Protein AF-A0A9E0T972-F1 (afdb_monomer)

Solvent-accessible surface area (backbone atoms only — not comparable to full-atom values): 5268 Å² total; per-residue (Å²): 133,83,9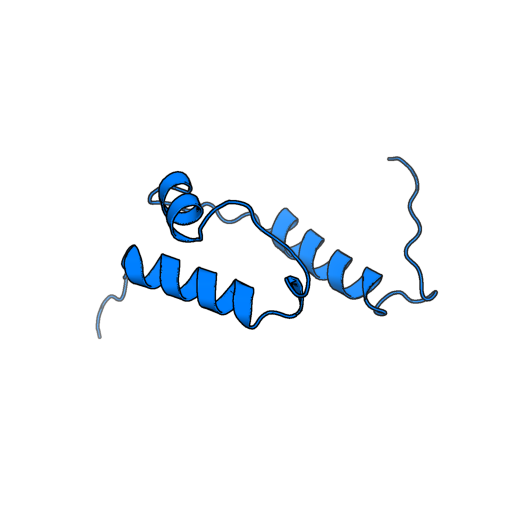0,84,78,78,86,73,71,52,73,66,55,50,26,54,51,48,48,48,45,55,74,69,38,75,91,38,67,91,67,84,70,99,68,56,49,60,57,52,60,68,71,52,60,94,70,76,85,84,57,65,68,61,54,55,49,52,53,54,49,52,45,28,76,73,62,65,23,96,80,70,55,84,86,87,77,93,129

Radius of gyration: 17.09 Å; Cα contacts (8 Å, |Δi|>4): 24; chains: 1; bounding box: 39×43×37 Å

Foldseek 3Di:
DDDPDDPDDDLVRQQVVVVVCCVPPPVNVPPDDPDGSSVVSVPCDPDHDDPVCVVVVVVVVVCCCVQVPPVSDDDDDDD

Nearest PDB structures (foldseek):
  3i4e-assembly1_D  TM=9.747E-01  e=3.361E-05  Burkholderia pseudomallei
  1igw-assembly1_B  TM=9.751E-01  e=6.897E-05  Escherichia coli

Mean predicted aligned error: 6.07 Å

Sequence (79 aa):
MSNSLNAQLSREQQIAALEKDWANNPRWKGVKRGYSAADVVRLRGSLQPEYTLAKRGAEKLWEKVNGGAKKGYVNAFGA

pLDDT: mean 90.13, std 15.27, range [34.59, 98.19]

Structure (mmCIF, N/CA/C/O backbone):
data_AF-A0A9E0T972-F1
#
_entry.id   AF-A0A9E0T972-F1
#
loop_
_atom_site.group_PDB
_atom_site.id
_atom_site.type_symbol
_atom_site.label_atom_id
_atom_site.label_alt_id
_atom_site.label_comp_id
_atom_site.label_asym_id
_atom_site.label_entity_id
_atom_site.label_seq_id
_atom_site.pdbx_PDB_ins_code
_atom_site.Cartn_x
_atom_site.Cartn_y
_atom_site.Cartn_z
_atom_site.occupancy
_atom_site.B_iso_or_equiv
_atom_site.a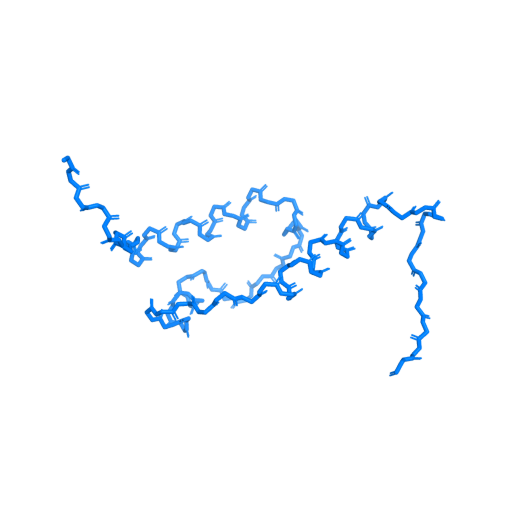uth_seq_id
_atom_site.auth_comp_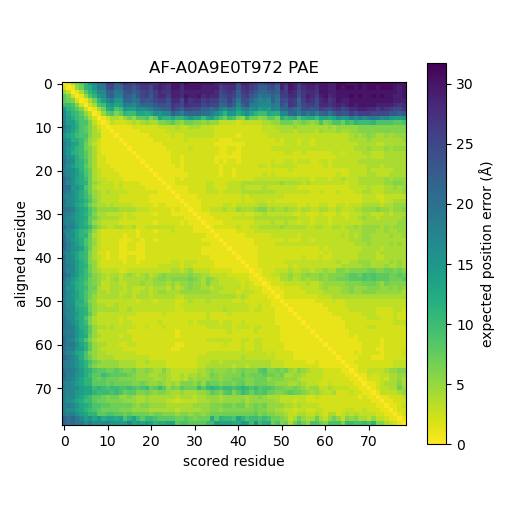id
_atom_site.auth_asym_id
_atom_site.auth_atom_id
_atom_site.pdbx_PDB_model_num
ATOM 1 N N . MET A 1 1 ? -4.627 31.360 16.366 1.00 34.59 1 MET A N 1
ATOM 2 C CA . MET A 1 1 ? -5.552 30.644 15.468 1.00 34.59 1 MET A CA 1
ATOM 3 C C . MET A 1 1 ? -5.306 29.156 15.665 1.00 34.59 1 MET A C 1
ATOM 5 O O . MET A 1 1 ? -4.152 28.757 15.669 1.00 34.59 1 MET A O 1
ATOM 9 N N . SER A 1 2 ? -6.379 28.441 16.007 1.00 35.75 2 SER A N 1
ATOM 10 C CA . SER A 1 2 ? -6.543 27.005 16.310 1.00 35.75 2 SER A CA 1
ATOM 11 C C . SER A 1 2 ? -5.328 26.064 16.215 1.00 35.75 2 SER A C 1
ATOM 13 O O . SER A 1 2 ? -4.831 25.755 15.136 1.00 35.75 2 SER A O 1
ATOM 15 N N . ASN A 1 3 ? -4.969 25.483 17.366 1.00 44.75 3 ASN A N 1
ATOM 16 C CA . ASN A 1 3 ? -4.251 24.210 17.469 1.00 44.75 3 ASN A CA 1
ATOM 17 C C . ASN A 1 3 ? -5.026 23.115 16.712 1.00 44.75 3 ASN A C 1
ATOM 19 O O . ASN A 1 3 ? -6.041 22.625 17.201 1.00 44.75 3 ASN A O 1
ATOM 23 N N . SER A 1 4 ? -4.540 22.723 15.535 1.00 41.97 4 SER A N 1
ATOM 24 C CA . SER A 1 4 ? -4.956 21.501 14.840 1.00 41.97 4 SER A CA 1
ATOM 25 C C . SER A 1 4 ? -3.911 20.416 15.104 1.00 41.97 4 SER A C 1
ATOM 27 O O . SER A 1 4 ? -3.046 20.139 14.277 1.00 41.97 4 SER A O 1
ATOM 29 N N . LEU A 1 5 ? -3.928 19.859 16.314 1.00 45.09 5 LEU A N 1
ATOM 30 C CA . LEU A 1 5 ? -3.137 18.682 16.670 1.00 45.09 5 LEU A CA 1
ATOM 31 C C . LEU A 1 5 ? -4.057 17.458 16.569 1.00 45.09 5 LEU A C 1
ATOM 33 O O . LEU A 1 5 ? -4.915 17.252 17.418 1.00 45.09 5 LEU A O 1
ATOM 37 N N . ASN A 1 6 ? -3.856 16.661 15.516 1.00 50.88 6 ASN A N 1
ATOM 38 C CA . ASN A 1 6 ? -4.333 15.281 15.362 1.00 50.88 6 ASN A CA 1
ATOM 39 C C . ASN A 1 6 ? -5.854 15.051 15.406 1.00 50.88 6 ASN A C 1
ATOM 41 O O . ASN A 1 6 ? -6.366 14.338 16.268 1.00 50.88 6 ASN A O 1
ATOM 45 N N . ALA A 1 7 ? -6.581 15.531 14.395 1.00 52.22 7 ALA A N 1
ATOM 46 C CA . ALA A 1 7 ? -7.854 14.904 14.043 1.00 52.22 7 ALA A CA 1
ATOM 47 C C . ALA A 1 7 ? -7.565 13.552 13.361 1.00 52.22 7 ALA A C 1
ATOM 49 O O . ALA A 1 7 ? -7.448 13.469 12.137 1.00 52.22 7 ALA A O 1
ATOM 50 N N . GLN A 1 8 ? -7.377 12.492 14.150 1.00 66.31 8 GLN A N 1
ATOM 51 C CA . GLN A 1 8 ? -7.317 11.131 13.617 1.00 66.31 8 GLN A CA 1
ATOM 52 C C . GLN A 1 8 ? -8.663 10.849 12.927 1.00 66.31 8 GLN A C 1
ATOM 54 O O . GLN A 1 8 ? -9.710 10.942 13.567 1.00 66.31 8 GLN A O 1
ATOM 59 N N . LEU A 1 9 ? -8.643 10.530 11.627 1.00 79.75 9 LEU A N 1
ATOM 60 C CA . LEU A 1 9 ? -9.841 10.123 10.880 1.00 79.75 9 LEU A CA 1
ATOM 61 C C . LEU A 1 9 ? -10.592 9.038 11.660 1.00 79.75 9 LEU A C 1
ATOM 63 O O . LEU A 1 9 ? -9.958 8.123 12.203 1.00 79.75 9 LEU A O 1
ATOM 67 N N . SER A 1 10 ? -11.924 9.116 11.681 1.00 90.88 10 SER A N 1
ATOM 68 C CA . SER A 1 10 ? -12.749 8.080 12.300 1.00 90.88 10 SER A CA 1
ATOM 69 C C . SER A 1 10 ? -12.471 6.726 11.647 1.00 90.88 10 SER A C 1
ATOM 71 O O . SER A 1 10 ? -12.015 6.639 10.503 1.00 90.88 10 SER A O 1
ATOM 73 N N . ARG A 1 11 ? -12.755 5.635 12.360 1.00 90.38 11 ARG A N 1
ATOM 74 C CA . ARG A 1 11 ? -12.526 4.285 11.833 1.00 90.38 11 ARG A CA 1
ATOM 75 C C . ARG A 1 11 ? -13.243 4.058 10.498 1.00 90.38 11 ARG A C 1
ATOM 77 O O . ARG A 1 11 ? -12.658 3.485 9.587 1.00 90.38 11 ARG A O 1
ATOM 84 N N . GLU A 1 12 ? -14.466 4.561 10.369 1.00 93.31 12 GLU A N 1
ATOM 85 C CA . GLU A 1 12 ? -15.254 4.515 9.132 1.00 93.31 12 GLU A CA 1
ATOM 86 C C . GLU A 1 12 ? -14.586 5.302 8.001 1.00 93.31 12 GLU A C 1
ATOM 88 O O . GLU A 1 12 ? -14.444 4.793 6.891 1.00 93.31 12 GLU A O 1
ATOM 93 N N . GLN A 1 13 ? -14.089 6.509 8.290 1.00 94.06 13 GLN A N 1
ATOM 94 C CA . GLN A 1 13 ? -13.365 7.321 7.312 1.00 94.06 13 GLN A CA 1
ATOM 95 C C . GLN A 1 13 ? -12.063 6.648 6.854 1.00 94.06 13 GLN A C 1
ATOM 97 O O . GLN A 1 13 ? -11.714 6.726 5.678 1.00 94.06 13 GLN A O 1
ATOM 102 N N . GLN A 1 14 ? -11.352 5.960 7.752 1.00 93.00 14 GLN A N 1
ATOM 103 C CA . GLN A 1 14 ? -10.148 5.199 7.403 1.00 93.00 14 GLN A CA 1
ATOM 104 C C . GLN A 1 14 ? -10.462 4.007 6.493 1.00 93.00 14 GLN A C 1
ATOM 106 O O . GLN A 1 14 ? -9.697 3.735 5.567 1.00 93.00 14 GLN A O 1
ATOM 111 N N . ILE A 1 15 ? -11.571 3.307 6.749 1.00 95.62 15 ILE A N 1
ATOM 112 C CA . ILE A 1 15 ? -12.039 2.194 5.913 1.00 95.62 15 ILE A CA 1
ATOM 113 C C . ILE A 1 15 ? -12.388 2.716 4.521 1.00 95.62 15 ILE A C 1
ATOM 115 O O . ILE A 1 15 ? -11.811 2.247 3.542 1.00 95.62 15 ILE A O 1
ATOM 119 N N . ALA A 1 16 ? -13.229 3.749 4.438 1.00 96.06 16 ALA A N 1
ATOM 120 C CA . ALA A 1 16 ? -13.633 4.348 3.169 1.00 96.06 16 ALA A CA 1
ATOM 121 C C . ALA A 1 16 ? -12.434 4.889 2.369 1.00 96.06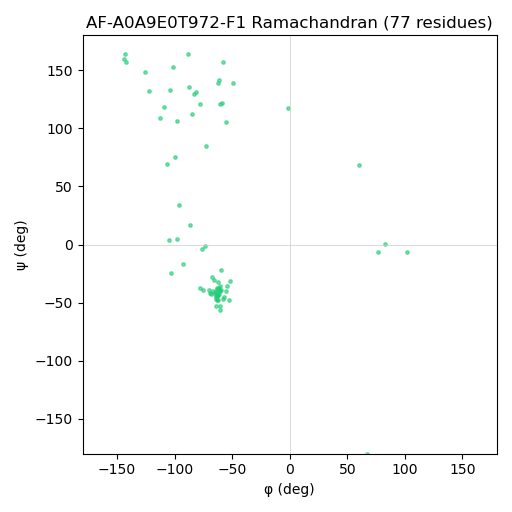 16 ALA A C 1
ATOM 123 O O . ALA A 1 16 ? -12.365 4.723 1.151 1.00 96.06 16 ALA A O 1
ATOM 124 N N . ALA A 1 17 ? -11.453 5.503 3.039 1.00 95.50 17 ALA A N 1
ATOM 125 C CA . ALA A 1 17 ? -10.226 5.964 2.395 1.00 95.50 17 ALA A CA 1
ATOM 126 C C . ALA A 1 17 ? -9.402 4.803 1.812 1.00 95.50 17 ALA A C 1
ATOM 128 O O . ALA A 1 17 ? -8.891 4.918 0.697 1.00 95.50 17 ALA A O 1
ATOM 129 N N . LEU A 1 18 ? -9.295 3.683 2.534 1.00 95.69 18 LEU A N 1
ATOM 130 C CA . LEU A 1 18 ? -8.566 2.498 2.079 1.00 95.69 18 LEU A CA 1
ATOM 131 C C . LEU A 1 18 ? -9.273 1.802 0.908 1.00 95.69 18 LEU A C 1
ATOM 133 O O . LEU A 1 18 ? -8.620 1.423 -0.062 1.00 95.69 18 LEU A O 1
ATOM 137 N N . GLU A 1 19 ? -10.599 1.684 0.957 1.00 96.50 19 GLU A N 1
ATOM 138 C CA . GLU A 1 19 ? -11.403 1.149 -0.150 1.00 96.50 19 GLU A CA 1
ATOM 139 C C . GLU A 1 19 ? -11.274 2.018 -1.400 1.00 96.50 19 GLU A C 1
ATOM 141 O O . GLU A 1 19 ? -11.065 1.506 -2.503 1.00 96.50 19 GLU A O 1
ATOM 146 N N . LYS A 1 20 ? -11.316 3.344 -1.224 1.00 96.69 20 LYS A N 1
ATOM 147 C CA . LYS A 1 20 ? -11.110 4.303 -2.309 1.00 96.69 20 LYS A CA 1
ATOM 148 C C . LYS A 1 20 ? -9.714 4.175 -2.923 1.00 96.69 20 LYS A C 1
ATOM 150 O O . LYS A 1 20 ? -9.605 4.234 -4.149 1.00 96.69 20 LYS A O 1
ATOM 155 N N . ASP A 1 21 ? -8.664 4.005 -2.119 1.00 96.88 21 ASP A N 1
ATOM 156 C CA . ASP A 1 21 ? -7.309 3.768 -2.635 1.00 96.88 21 ASP A CA 1
ATOM 157 C C . ASP A 1 21 ? -7.248 2.459 -3.431 1.00 96.88 21 ASP A C 1
ATOM 159 O O . ASP A 1 21 ? -6.790 2.454 -4.571 1.00 96.88 21 ASP A O 1
ATOM 163 N N . TRP A 1 22 ? -7.788 1.362 -2.899 1.00 97.25 22 TRP A N 1
ATOM 164 C CA . TRP A 1 22 ? -7.803 0.077 -3.603 1.00 97.25 22 TRP A CA 1
ATOM 165 C C . TRP A 1 22 ? -8.558 0.114 -4.932 1.00 97.25 22 TRP A C 1
ATOM 167 O O . TRP A 1 22 ? -8.128 -0.548 -5.876 1.00 97.25 22 TRP A O 1
ATOM 177 N N . ALA A 1 23 ? -9.649 0.877 -5.014 1.00 95.62 23 ALA A N 1
ATOM 178 C CA . ALA A 1 23 ? -10.458 0.992 -6.223 1.00 95.62 23 ALA A CA 1
ATOM 179 C C . ALA A 1 23 ? -9.807 1.865 -7.309 1.00 95.62 23 ALA A C 1
ATOM 181 O O . ALA A 1 23 ? -9.908 1.545 -8.492 1.00 95.62 23 ALA A O 1
ATOM 182 N N . ASN A 1 24 ? -9.151 2.964 -6.923 1.00 97.00 24 ASN A N 1
ATOM 183 C CA . ASN A 1 24 ? -8.697 3.984 -7.876 1.00 97.00 24 ASN A CA 1
ATOM 184 C C . ASN A 1 24 ? -7.200 3.918 -8.184 1.00 97.00 24 ASN A C 1
ATOM 186 O O . ASN A 1 24 ? -6.765 4.390 -9.234 1.00 97.00 24 ASN A O 1
ATOM 190 N N . ASN A 1 25 ? -6.393 3.372 -7.276 1.00 96.38 25 ASN A N 1
ATOM 191 C CA . ASN A 1 25 ? -4.951 3.375 -7.440 1.00 96.38 25 ASN A CA 1
ATOM 192 C C . ASN A 1 25 ? -4.527 2.278 -8.436 1.00 96.38 25 ASN A C 1
ATOM 194 O O . ASN A 1 25 ? -4.746 1.088 -8.173 1.00 96.38 25 ASN A O 1
ATOM 198 N N . PRO A 1 26 ? -3.857 2.628 -9.554 1.00 95.81 26 PRO A N 1
ATOM 199 C CA . PRO A 1 26 ? -3.407 1.648 -10.542 1.00 95.81 26 PRO A CA 1
ATOM 200 C C . PRO A 1 26 ? -2.452 0.606 -9.947 1.00 95.81 26 PRO A C 1
ATOM 202 O O . PRO A 1 26 ? -2.371 -0.506 -10.468 1.00 95.81 26 PRO A O 1
ATOM 205 N N . ARG A 1 27 ? -1.790 0.918 -8.821 1.00 96.69 27 ARG A N 1
ATOM 206 C CA . ARG A 1 27 ? -0.955 -0.014 -8.050 1.00 96.69 27 ARG A CA 1
ATOM 207 C C . ARG A 1 27 ? -1.669 -1.317 -7.693 1.00 96.69 27 ARG A C 1
ATOM 209 O O . ARG A 1 27 ? -1.009 -2.351 -7.564 1.00 96.69 27 ARG A O 1
ATOM 216 N N . TRP A 1 28 ? -2.986 -1.258 -7.499 1.00 97.44 28 TRP A N 1
ATOM 217 C CA . TRP A 1 28 ? -3.814 -2.376 -7.050 1.00 97.44 28 TRP A CA 1
ATOM 218 C C . TRP A 1 28 ? -4.665 -2.996 -8.162 1.00 97.44 28 TRP A C 1
ATOM 220 O O . TRP A 1 28 ? -5.435 -3.920 -7.893 1.00 97.44 28 TRP A O 1
ATOM 230 N N . LYS A 1 29 ? -4.517 -2.542 -9.413 1.00 96.44 29 LYS A N 1
ATOM 231 C CA . LYS A 1 29 ? -5.254 -3.090 -10.555 1.00 96.44 29 LYS A CA 1
ATOM 232 C C . LYS A 1 29 ? -4.969 -4.591 -10.700 1.00 96.44 29 LYS A C 1
ATOM 234 O O . LYS A 1 29 ? -3.824 -5.001 -10.855 1.00 96.44 29 LYS A O 1
ATOM 239 N N . GLY A 1 30 ? -6.022 -5.409 -10.644 1.00 95.62 30 GLY A N 1
ATOM 240 C CA . GLY A 1 30 ? -5.930 -6.872 -10.749 1.00 95.62 30 GLY A CA 1
ATOM 241 C C . GLY A 1 30 ? -5.567 -7.607 -9.450 1.00 95.62 30 GLY A C 1
ATOM 242 O O . GLY A 1 30 ? -5.497 -8.835 -9.454 1.00 95.62 30 GLY A O 1
ATOM 243 N N . VAL A 1 31 ? -5.376 -6.902 -8.329 1.00 97.12 31 VAL A N 1
ATOM 244 C CA . VAL A 1 31 ? -5.052 -7.517 -7.031 1.00 97.12 31 VAL A CA 1
ATOM 245 C C . VAL A 1 31 ? -6.334 -7.949 -6.314 1.00 97.12 31 VAL A C 1
ATOM 247 O O . VAL A 1 31 ? -7.116 -7.111 -5.867 1.00 97.12 31 VAL A O 1
ATOM 250 N N . LYS A 1 32 ? -6.539 -9.264 -6.159 1.00 96.31 32 LYS A N 1
ATOM 251 C CA . LYS A 1 32 ? -7.651 -9.834 -5.377 1.00 96.31 32 LYS A CA 1
ATOM 252 C C . LYS A 1 32 ? -7.254 -9.983 -3.907 1.00 96.31 32 LYS A C 1
ATOM 254 O O . LYS A 1 32 ? -6.162 -10.458 -3.607 1.00 96.31 32 LYS A O 1
ATOM 259 N N . ARG A 1 33 ? -8.149 -9.603 -2.992 1.00 96.81 33 ARG A N 1
ATOM 260 C CA . ARG A 1 33 ? -7.973 -9.739 -1.536 1.00 96.81 33 ARG A CA 1
ATOM 261 C C . ARG A 1 33 ? -9.120 -10.578 -0.978 1.00 96.81 33 ARG A C 1
ATOM 263 O O . ARG A 1 33 ? -10.269 -10.319 -1.311 1.00 96.81 33 ARG A O 1
ATOM 270 N N . GLY A 1 34 ? -8.808 -11.573 -0.149 1.00 97.50 34 GLY A N 1
ATOM 271 C CA . GLY A 1 34 ? -9.798 -12.421 0.536 1.00 97.50 34 GLY A CA 1
ATOM 272 C C . GLY A 1 34 ? -10.297 -11.845 1.866 1.00 97.50 34 GLY A C 1
ATOM 273 O O . GLY A 1 34 ? -10.807 -12.586 2.695 1.00 97.50 34 GLY A O 1
ATOM 274 N N . TYR A 1 35 ? -10.079 -10.551 2.101 1.00 97.50 35 TYR A N 1
ATOM 275 C CA . TYR A 1 35 ? -10.404 -9.833 3.333 1.00 97.50 35 TYR A CA 1
ATOM 276 C C . TYR A 1 35 ? -10.851 -8.408 3.002 1.00 97.50 35 TYR A C 1
ATOM 278 O O . TYR A 1 35 ? -10.540 -7.884 1.927 1.00 97.50 35 TYR A O 1
ATOM 286 N N . SER A 1 36 ? -11.564 -7.774 3.933 1.00 97.00 36 SER A N 1
ATOM 287 C CA . SER A 1 36 ? -12.100 -6.423 3.752 1.00 97.00 36 SER A CA 1
ATOM 288 C C . SER A 1 36 ? -11.116 -5.330 4.192 1.00 97.00 36 SER A C 1
ATOM 290 O O . SER A 1 36 ? -10.171 -5.574 4.947 1.00 97.00 36 SER A O 1
ATOM 292 N N . ALA A 1 37 ? -11.361 -4.085 3.773 1.00 96.75 37 ALA A N 1
ATOM 293 C CA . ALA A 1 37 ? -10.652 -2.926 4.321 1.00 96.75 37 ALA A CA 1
ATOM 294 C C . ALA A 1 37 ? -10.930 -2.744 5.826 1.00 96.75 37 ALA A C 1
ATOM 296 O O . ALA A 1 37 ? -10.040 -2.344 6.580 1.00 96.75 37 ALA A O 1
ATOM 297 N N . ALA A 1 38 ? -12.133 -3.109 6.285 1.00 96.06 38 ALA A N 1
ATOM 298 C CA . ALA A 1 38 ? -12.504 -3.094 7.698 1.00 96.06 38 ALA A CA 1
ATOM 299 C C . ALA A 1 38 ? -11.641 -4.040 8.545 1.00 96.06 38 ALA A C 1
ATOM 301 O O . ALA A 1 38 ? -11.251 -3.675 9.658 1.00 96.06 38 ALA A O 1
ATOM 302 N N . ASP A 1 39 ? -11.281 -5.211 8.012 1.00 97.50 39 ASP A N 1
ATOM 303 C CA . ASP A 1 39 ? -10.370 -6.149 8.676 1.00 97.50 39 ASP A CA 1
ATOM 304 C C . ASP A 1 39 ? -8.963 -5.575 8.820 1.00 97.50 39 ASP A C 1
ATOM 306 O O . ASP A 1 39 ? -8.351 -5.688 9.882 1.00 97.50 39 ASP A O 1
ATOM 310 N N . VAL A 1 40 ? -8.469 -4.889 7.788 1.00 96.44 40 VAL A N 1
ATOM 311 C CA . VAL A 1 40 ? -7.161 -4.223 7.838 1.00 96.44 40 VAL A CA 1
ATOM 312 C C . VAL A 1 40 ? -7.161 -3.117 8.894 1.00 96.44 40 VAL A C 1
ATOM 314 O O . VAL A 1 40 ? -6.271 -3.064 9.744 1.00 96.44 40 VAL A O 1
ATOM 317 N N . VAL A 1 41 ? -8.184 -2.256 8.897 1.00 95.25 41 VAL A N 1
ATOM 318 C CA . VAL A 1 41 ? -8.307 -1.172 9.884 1.00 95.25 41 VAL A CA 1
ATOM 319 C C . VAL A 1 41 ? -8.523 -1.710 11.302 1.00 95.25 41 VAL A C 1
ATOM 321 O O . VAL A 1 41 ? -8.058 -1.110 12.266 1.00 95.25 41 VAL A O 1
ATOM 324 N N . ARG A 1 42 ? -9.165 -2.871 11.460 1.00 95.06 42 ARG A N 1
ATOM 325 C CA . ARG A 1 42 ? -9.301 -3.546 12.758 1.00 95.06 42 ARG A CA 1
ATOM 326 C C . ARG A 1 42 ? -7.956 -3.972 13.343 1.00 95.06 42 ARG A C 1
ATOM 328 O O . ARG A 1 42 ? -7.787 -3.889 14.554 1.00 95.06 42 ARG A O 1
ATOM 335 N N . LEU A 1 43 ? -7.034 -4.438 12.503 1.00 96.12 43 LEU A N 1
ATOM 336 C CA . LEU A 1 43 ? -5.764 -5.029 12.935 1.00 96.12 43 LEU A CA 1
ATOM 337 C C . LEU A 1 43 ? -4.604 -4.024 13.018 1.00 96.12 43 LEU A C 1
A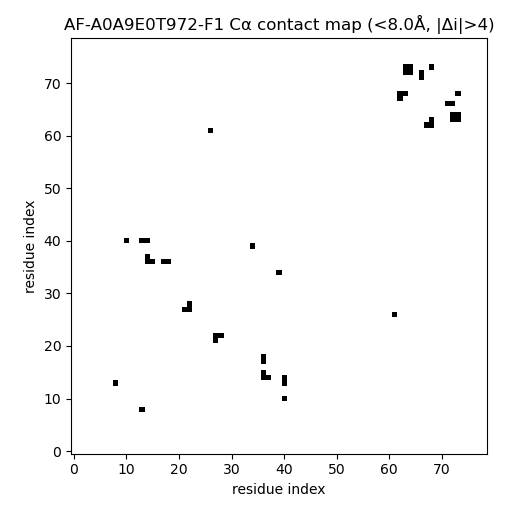TOM 339 O O . LEU A 1 43 ? -3.607 -4.312 13.672 1.00 96.12 43 LEU A O 1
ATOM 343 N N . ARG A 1 44 ? -4.718 -2.841 12.398 1.00 90.75 44 ARG A N 1
ATOM 344 C CA . ARG A 1 44 ? -3.625 -1.847 12.330 1.00 90.75 44 ARG A CA 1
ATOM 345 C C . ARG A 1 44 ? -3.372 -1.047 13.619 1.00 90.75 44 ARG A C 1
ATOM 347 O O . ARG A 1 44 ? -2.458 -0.228 13.632 1.00 90.75 44 ARG A O 1
ATOM 354 N N . GLY A 1 45 ? -4.186 -1.235 14.660 1.00 89.06 45 GLY A N 1
ATOM 355 C CA . GLY A 1 45 ? -4.106 -0.469 15.910 1.00 89.06 45 GLY A CA 1
ATOM 356 C C . GLY A 1 45 ? -4.480 1.013 15.757 1.00 89.06 45 GLY A C 1
ATOM 357 O O . GLY A 1 45 ? -4.833 1.477 14.674 1.00 89.06 45 GLY A O 1
ATOM 358 N N . SER A 1 46 ? -4.426 1.769 16.855 1.00 87.75 46 SER A N 1
ATOM 359 C CA . SER A 1 46 ? -4.770 3.202 16.879 1.00 87.75 46 SER A CA 1
ATOM 360 C C . SER A 1 46 ? -3.659 4.099 16.328 1.00 87.75 46 SER A C 1
ATOM 362 O O . SER A 1 46 ? -3.947 5.069 15.627 1.00 87.75 46 SER A O 1
ATOM 364 N N . LEU A 1 47 ? -2.401 3.752 16.604 1.00 87.56 47 LEU A N 1
ATOM 365 C CA . LEU A 1 47 ? -1.217 4.465 16.137 1.00 87.56 47 LEU A CA 1
ATOM 366 C C . LEU A 1 47 ? -0.557 3.696 14.994 1.00 87.56 47 LEU A C 1
ATOM 368 O O . LEU A 1 47 ? -0.324 2.495 15.110 1.00 87.56 47 LEU A O 1
ATOM 372 N N . GLN A 1 48 ? -0.217 4.396 13.914 1.00 89.19 48 GLN A N 1
ATOM 373 C CA . GLN A 1 48 ? 0.494 3.809 12.783 1.00 89.19 48 GLN A CA 1
ATOM 374 C C . GLN A 1 48 ? 1.903 4.399 12.681 1.00 89.19 48 GLN A C 1
ATOM 376 O O . GLN A 1 48 ? 2.035 5.569 12.322 1.00 89.19 48 GLN A O 1
ATOM 381 N N . PRO A 1 49 ? 2.950 3.617 12.999 1.00 92.81 49 PRO A N 1
ATOM 382 C CA . PRO A 1 49 ? 4.329 4.014 12.743 1.00 92.81 49 PRO A CA 1
ATOM 383 C C . PRO A 1 49 ? 4.574 4.224 11.244 1.00 92.81 49 PRO A C 1
ATOM 385 O O . PRO A 1 49 ? 4.077 3.459 10.416 1.00 92.81 49 PRO A O 1
ATOM 388 N N . GLU A 1 50 ? 5.366 5.235 10.892 1.00 94.50 50 GLU A N 1
ATOM 389 C CA . GLU A 1 50 ? 5.761 5.474 9.500 1.00 94.50 50 GLU A CA 1
ATOM 390 C C . GLU A 1 50 ? 6.959 4.588 9.124 1.00 94.50 50 GLU A C 1
ATOM 392 O O . GLU A 1 50 ? 7.988 4.583 9.801 1.00 94.50 50 GLU A O 1
ATOM 397 N N . TYR A 1 51 ? 6.856 3.868 8.004 1.00 96.50 51 TYR A N 1
ATOM 398 C CA . TYR A 1 51 ? 7.910 2.982 7.496 1.00 96.50 51 TYR A CA 1
ATOM 399 C C . TYR A 1 51 ? 8.605 3.588 6.270 1.00 96.50 51 TYR A C 1
ATOM 401 O O . TYR A 1 51 ? 8.478 3.096 5.146 1.00 96.50 51 TYR A O 1
ATOM 409 N N . THR A 1 52 ? 9.361 4.667 6.482 1.00 96.69 52 THR A N 1
ATOM 410 C CA . THR A 1 52 ? 9.899 5.533 5.416 1.00 96.69 52 THR A CA 1
ATOM 411 C C . THR A 1 52 ? 10.677 4.788 4.328 1.00 96.69 52 THR A C 1
ATOM 413 O O . THR A 1 52 ? 10.447 5.015 3.139 1.00 96.69 52 THR A O 1
ATOM 416 N N . LEU A 1 53 ? 11.603 3.897 4.705 1.00 97.81 53 LEU A N 1
ATOM 417 C CA . LEU A 1 53 ? 12.422 3.158 3.733 1.00 97.81 53 LEU A CA 1
ATOM 418 C C . LEU A 1 53 ? 11.594 2.125 2.963 1.00 97.81 53 LEU A C 1
ATOM 420 O O . LEU A 1 53 ? 11.764 1.994 1.753 1.00 97.81 53 LEU A O 1
ATOM 424 N N . ALA A 1 54 ? 10.669 1.441 3.642 1.00 97.62 54 ALA A N 1
ATOM 425 C CA . ALA A 1 54 ? 9.790 0.461 3.012 1.00 97.62 54 ALA A CA 1
ATOM 426 C C . ALA A 1 54 ? 8.867 1.129 1.983 1.00 97.62 54 ALA A C 1
ATOM 428 O O . ALA A 1 54 ? 8.760 0.653 0.854 1.00 97.62 54 ALA A O 1
ATOM 429 N N . LYS A 1 55 ? 8.271 2.272 2.344 1.00 97.12 55 LYS A N 1
ATOM 430 C CA . LYS A 1 55 ? 7.405 3.057 1.458 1.00 97.12 55 LYS A CA 1
ATOM 431 C C . LYS A 1 55 ? 8.153 3.529 0.211 1.00 97.12 55 LYS A C 1
ATOM 433 O O . LYS A 1 55 ? 7.789 3.153 -0.901 1.00 97.12 55 LYS A O 1
ATOM 438 N N . ARG A 1 56 ? 9.262 4.255 0.399 1.00 98.00 56 ARG A N 1
ATOM 439 C CA . ARG A 1 56 ? 10.079 4.775 -0.713 1.00 98.00 56 ARG A CA 1
ATOM 440 C C . ARG A 1 56 ? 10.634 3.659 -1.599 1.00 98.00 56 ARG A C 1
ATOM 442 O O . ARG A 1 56 ? 10.689 3.803 -2.818 1.00 98.00 56 ARG A O 1
ATOM 449 N N . GLY A 1 57 ? 11.065 2.550 -0.996 1.00 97.81 57 GLY A N 1
ATOM 450 C CA . GLY A 1 57 ? 11.580 1.391 -1.721 1.00 97.81 57 GLY A CA 1
ATOM 451 C C . GLY A 1 57 ? 10.515 0.735 -2.601 1.00 97.81 57 GLY A C 1
ATOM 452 O O . GLY A 1 57 ? 10.774 0.478 -3.777 1.00 97.81 57 GLY A O 1
ATOM 453 N N . ALA A 1 58 ? 9.313 0.516 -2.058 1.00 98.19 58 ALA A N 1
ATOM 454 C CA . ALA A 1 58 ? 8.196 -0.079 -2.787 1.00 98.19 58 ALA A CA 1
ATOM 455 C C . ALA A 1 58 ? 7.708 0.809 -3.944 1.00 98.19 58 ALA A C 1
ATOM 457 O O . ALA A 1 58 ? 7.476 0.292 -5.037 1.00 98.19 58 ALA A O 1
ATOM 458 N N . GLU A 1 59 ? 7.597 2.124 -3.729 1.00 97.38 59 GLU A N 1
ATOM 459 C CA . GLU A 1 59 ? 7.229 3.104 -4.764 1.00 97.38 59 GLU A CA 1
ATOM 460 C C . GLU A 1 59 ? 8.249 3.094 -5.913 1.00 97.38 59 GLU A C 1
ATOM 462 O O . GLU A 1 59 ? 7.897 2.839 -7.066 1.00 97.38 59 GLU A O 1
ATOM 467 N N . LYS A 1 60 ? 9.540 3.239 -5.590 1.00 97.19 60 LYS A N 1
ATOM 468 C CA . LYS A 1 60 ? 10.623 3.241 -6.583 1.00 97.19 60 LYS A CA 1
ATOM 469 C C . LYS A 1 60 ? 10.719 1.927 -7.356 1.00 97.19 60 LYS A C 1
ATOM 471 O O . LYS A 1 60 ? 11.021 1.926 -8.550 1.00 97.19 60 LYS A O 1
ATOM 476 N N . LEU A 1 61 ? 10.527 0.790 -6.687 1.00 97.44 61 LEU A N 1
ATOM 477 C CA . LEU A 1 61 ? 10.557 -0.510 -7.353 1.00 97.44 61 LEU A CA 1
ATOM 478 C C . LEU A 1 61 ? 9.359 -0.677 -8.292 1.00 97.44 61 LEU A C 1
ATOM 480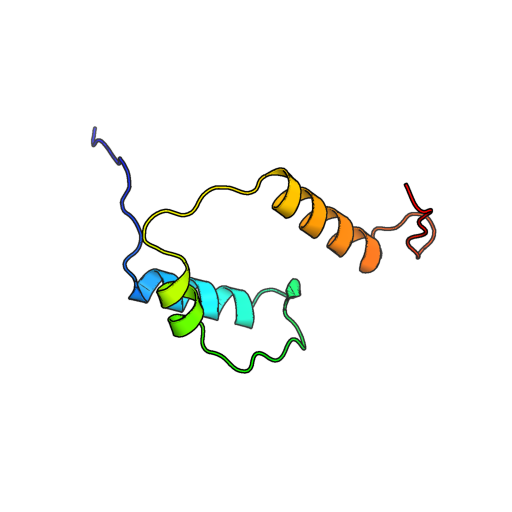 O O . LEU A 1 61 ? 9.537 -1.142 -9.417 1.00 97.44 61 LEU A O 1
ATOM 484 N N . TRP A 1 62 ? 8.167 -0.265 -7.856 1.00 97.50 62 TRP A N 1
ATOM 485 C CA . TRP A 1 62 ? 6.964 -0.301 -8.681 1.00 97.50 62 TRP A CA 1
ATOM 486 C C . TRP A 1 62 ? 7.135 0.510 -9.969 1.00 97.50 62 TRP A C 1
ATOM 488 O O . TRP A 1 62 ? 6.869 -0.015 -11.049 1.00 97.50 62 TRP A O 1
ATOM 498 N N . GLU A 1 63 ? 7.653 1.736 -9.882 1.00 96.94 63 GLU A N 1
ATOM 499 C CA . GLU A 1 63 ? 7.948 2.566 -11.060 1.00 96.94 63 GLU A CA 1
ATOM 500 C C . GLU A 1 63 ? 8.909 1.871 -12.030 1.00 96.94 63 GLU A C 1
ATOM 502 O O . GLU A 1 63 ? 8.670 1.830 -13.237 1.00 96.94 63 GLU A O 1
ATOM 507 N N . LYS A 1 64 ? 9.985 1.269 -11.510 1.00 97.12 64 LYS A N 1
ATOM 508 C CA . LYS A 1 64 ? 10.976 0.572 -12.340 1.00 97.12 64 LYS A CA 1
ATOM 509 C C . LYS A 1 64 ? 10.389 -0.624 -13.086 1.00 97.12 64 LYS A C 1
ATOM 511 O O . LYS A 1 64 ? 10.683 -0.791 -14.266 1.00 97.12 64 LYS A O 1
ATOM 516 N N . VAL A 1 65 ? 9.589 -1.449 -12.408 1.00 95.81 65 VAL A N 1
ATOM 517 C CA . VAL A 1 65 ? 8.968 -2.643 -13.009 1.00 95.81 65 VAL A CA 1
ATOM 518 C C . VAL A 1 65 ? 7.921 -2.260 -14.059 1.00 95.81 65 VAL A C 1
ATOM 520 O O . VAL A 1 65 ? 7.741 -2.988 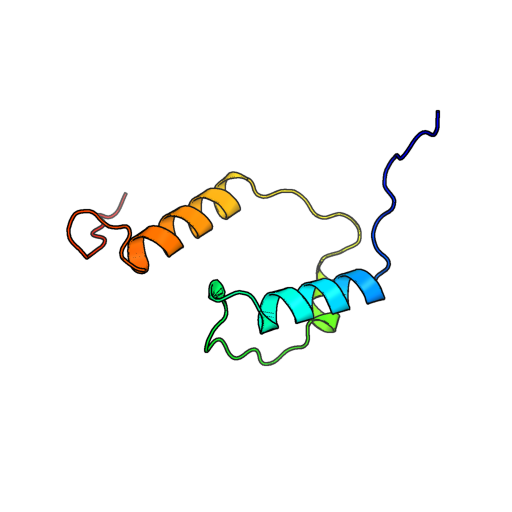-15.027 1.00 95.81 65 VAL A O 1
ATOM 523 N N . ASN A 1 66 ? 7.292 -1.091 -13.925 1.00 95.38 66 ASN A N 1
ATOM 524 C CA . ASN A 1 66 ? 6.285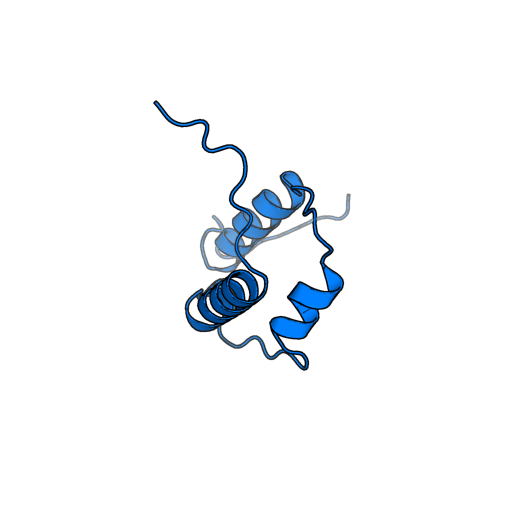 -0.587 -14.862 1.00 95.38 66 ASN A CA 1
ATOM 525 C C . ASN A 1 66 ? 6.861 0.372 -15.923 1.00 95.38 66 ASN A C 1
ATOM 527 O O . ASN A 1 66 ? 6.191 1.309 -16.346 1.00 95.38 66 ASN A O 1
ATOM 531 N N . GLY A 1 67 ? 8.102 0.146 -16.365 1.00 93.62 67 GLY A N 1
ATOM 532 C CA . GLY A 1 67 ? 8.700 0.864 -17.501 1.00 93.62 67 GLY A CA 1
ATOM 533 C C . GLY A 1 67 ? 9.675 1.986 -17.138 1.00 93.62 67 GLY A C 1
ATOM 534 O O . GLY A 1 67 ? 10.368 2.490 -18.016 1.00 93.62 67 GLY A O 1
ATOM 535 N N . GLY A 1 68 ? 9.828 2.333 -15.857 1.00 94.62 68 GLY A N 1
ATOM 536 C CA . GLY A 1 68 ? 10.830 3.308 -15.402 1.00 94.62 68 GLY A CA 1
ATOM 537 C C . GLY A 1 68 ? 12.280 2.792 -15.413 1.00 94.62 68 GLY A C 1
ATOM 538 O O . GLY A 1 68 ? 13.206 3.511 -15.030 1.00 94.62 68 GLY A O 1
ATOM 539 N N . ALA A 1 69 ? 12.517 1.533 -15.792 1.00 95.12 69 ALA A N 1
ATOM 540 C CA . ALA A 1 69 ? 13.853 0.951 -15.848 1.00 95.12 69 ALA A CA 1
ATOM 541 C C . ALA A 1 69 ? 14.604 1.333 -17.136 1.00 95.12 69 ALA A C 1
ATOM 543 O O . ALA A 1 69 ? 14.117 1.119 -18.240 1.00 95.12 69 ALA A O 1
ATOM 544 N N . LYS A 1 70 ? 15.862 1.783 -17.001 1.00 93.19 70 LYS A N 1
ATOM 545 C CA . LYS A 1 70 ? 16.716 2.207 -18.133 1.00 93.19 70 LYS A CA 1
ATOM 546 C C . LYS A 1 70 ? 16.871 1.161 -19.243 1.00 93.19 70 LYS A C 1
ATOM 548 O O . LYS A 1 70 ? 17.006 1.523 -20.401 1.00 93.19 70 LYS A O 1
ATOM 553 N N . LYS A 1 71 ? 16.913 -0.123 -18.880 1.00 93.25 71 LYS A N 1
ATOM 554 C CA . LYS A 1 71 ? 17.107 -1.239 -19.819 1.00 93.25 71 LYS A CA 1
ATOM 555 C C . LYS A 1 71 ? 15.786 -1.908 -20.229 1.00 93.25 71 LYS A C 1
ATOM 557 O O . LYS A 1 71 ? 15.823 -2.947 -20.871 1.00 93.25 71 LYS A O 1
ATOM 562 N N . GLY A 1 72 ? 14.636 -1.382 -19.794 1.00 94.56 72 GLY A N 1
ATOM 563 C CA . GLY A 1 72 ? 13.323 -2.024 -19.954 1.00 94.56 72 GLY A CA 1
ATOM 564 C C . GLY A 1 72 ? 13.048 -3.184 -18.985 1.00 94.56 72 GLY A C 1
ATOM 565 O O . GLY A 1 72 ? 11.929 -3.675 -18.928 1.00 94.56 72 GLY A O 1
ATOM 566 N N . TYR A 1 73 ? 14.037 -3.597 -18.185 1.00 94.88 73 TYR A N 1
ATOM 567 C CA . TYR A 1 73 ? 13.905 -4.614 -17.138 1.00 94.88 73 TYR A CA 1
ATOM 568 C C . TYR A 1 73 ? 14.758 -4.263 -15.910 1.00 94.88 73 TYR A C 1
ATOM 570 O O . TYR A 1 73 ? 15.663 -3.422 -15.975 1.00 94.88 73 TYR A O 1
ATOM 578 N N . VAL A 1 74 ? 14.472 -4.913 -14.779 1.00 95.69 74 VAL A N 1
ATOM 579 C CA . VAL A 1 74 ? 15.204 -4.752 -13.51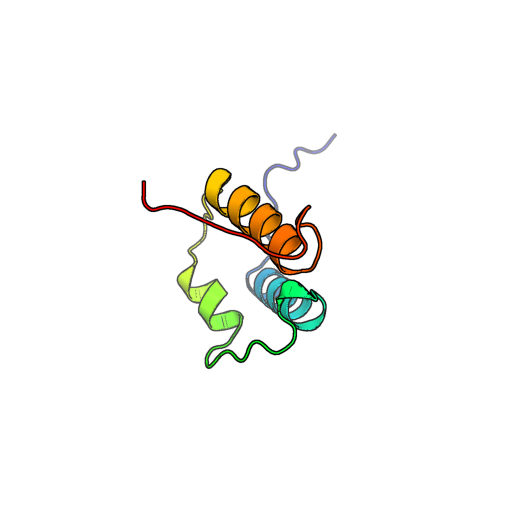3 1.00 95.69 74 VAL A CA 1
ATOM 580 C C . VAL A 1 74 ? 16.010 -6.022 -13.240 1.00 95.69 74 VAL A C 1
ATOM 582 O O . VAL A 1 74 ? 15.431 -7.091 -13.086 1.00 95.69 74 VAL A O 1
ATOM 585 N N . ASN A 1 75 ? 17.338 -5.916 -13.173 1.00 95.06 75 ASN A N 1
ATOM 586 C CA . ASN A 1 75 ? 18.234 -7.000 -12.760 1.00 95.06 75 ASN A CA 1
ATOM 587 C C . ASN A 1 75 ? 18.690 -6.820 -11.303 1.00 95.06 75 ASN A C 1
ATOM 589 O O . ASN A 1 75 ? 18.777 -5.694 -10.813 1.00 95.06 75 ASN A O 1
ATOM 593 N N . ALA A 1 76 ? 19.016 -7.922 -10.629 1.00 95.69 76 ALA A N 1
ATOM 594 C CA . ALA A 1 76 ? 19.527 -7.929 -9.260 1.00 95.69 76 ALA A CA 1
ATOM 595 C C . ALA A 1 76 ? 20.601 -9.016 -9.076 1.00 95.69 76 ALA A C 1
ATOM 597 O O . ALA A 1 76 ? 20.625 -9.992 -9.824 1.00 95.69 76 ALA A O 1
ATOM 598 N N . PHE A 1 77 ? 21.456 -8.836 -8.069 1.00 95.94 77 PHE A N 1
ATOM 599 C CA . PHE A 1 77 ? 22.396 -9.833 -7.549 1.00 95.94 77 PHE A CA 1
ATOM 600 C C . PHE A 1 77 ? 22.161 -9.974 -6.039 1.00 95.94 77 PHE A C 1
ATOM 602 O O . PHE A 1 77 ? 21.752 -9.001 -5.403 1.00 95.94 77 PHE A O 1
ATOM 609 N N . GLY A 1 78 ? 22.378 -11.168 -5.483 1.00 96.12 78 GLY A N 1
ATOM 610 C CA . GLY A 1 78 ? 22.282 -11.388 -4.036 1.00 96.12 78 GLY A CA 1
ATOM 611 C C . GLY A 1 78 ? 23.321 -10.553 -3.285 1.00 96.12 78 GLY A C 1
ATOM 612 O O . GLY A 1 78 ? 24.451 -10.433 -3.758 1.00 96.12 78 GLY A O 1
ATOM 613 N N . ALA A 1 79 ? 22.913 -9.967 -2.160 1.00 87.00 79 ALA A N 1
ATOM 614 C CA . ALA A 1 79 ? 23.736 -9.140 -1.279 1.00 87.00 79 ALA A CA 1
ATOM 615 C C . ALA A 1 79 ? 23.793 -9.756 0.119 1.00 87.00 79 ALA A C 1
ATOM 617 O O . ALA A 1 79 ? 22.769 -10.358 0.519 1.00 87.00 79 ALA A O 1
#

Secondary structure (DSSP, 8-state):
-------PPPHHHHHHHHHHHHHH-GGGTT---SS-HHHHHHHS-S-----HHHHHHHHHHHHIIIIISTTSS------